Protein AF-A0A935VUD6-F1 (afdb_monomer_lite)

Secondary structure (DSSP, 8-state):
------HHHHHHHHHHTTTS-HHHHHHHTTS-HHHHHHHHHHHHHHHHHHHHHHHHHHTS-----------THHHHHHHHHHHHHHHHHHHHHHHHHHHHHH-PPP---------TTPEEEE-SSS-EEEE-TT--HHHHHHHHHHHHHHHS--

Structure (mmCIF, N/CA/C/O backbone):
data_AF-A0A935VUD6-F1
#
_entry.id   AF-A0A935VUD6-F1
#
loop_
_atom_site.group_PDB
_atom_site.id
_atom_site.type_symbol
_atom_site.label_atom_id
_atom_site.label_alt_id
_atom_site.label_comp_id
_atom_site.label_asym_id
_atom_site.label_entity_id
_atom_site.label_seq_id
_atom_site.pdbx_PDB_ins_code
_atom_site.Cartn_x
_atom_s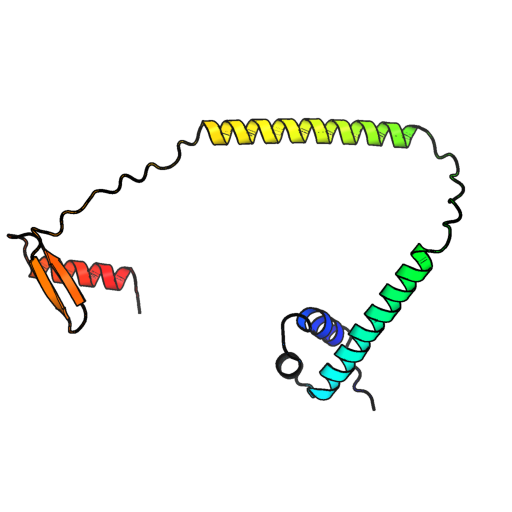ite.Cartn_y
_atom_site.Cartn_z
_atom_site.occupancy
_atom_site.B_iso_or_equiv
_atom_site.auth_seq_id
_atom_site.auth_comp_id
_atom_site.auth_asym_id
_atom_site.auth_atom_id
_atom_site.pdbx_PDB_model_num
ATOM 1 N N . MET A 1 1 ? -34.150 -20.353 11.234 1.00 44.47 1 MET A N 1
ATOM 2 C CA . MET A 1 1 ? -33.243 -20.162 12.386 1.00 44.47 1 MET A CA 1
ATOM 3 C C . MET A 1 1 ? -32.135 -19.221 11.944 1.00 44.47 1 MET A C 1
ATOM 5 O O . MET A 1 1 ? -31.691 -19.402 10.813 1.00 44.47 1 MET A O 1
ATOM 9 N N . PRO A 1 2 ? -31.751 -18.199 12.732 1.00 57.47 2 PRO A N 1
ATOM 10 C CA . PRO A 1 2 ? -30.591 -17.380 12.392 1.00 57.47 2 PRO A CA 1
ATOM 11 C C . PRO A 1 2 ? -29.362 -18.290 12.317 1.00 57.47 2 PRO A C 1
ATOM 13 O O . PRO A 1 2 ? -29.163 -19.124 13.197 1.00 57.47 2 PRO A O 1
ATOM 16 N N . VAL A 1 3 ? -28.590 -18.184 11.238 1.00 63.97 3 VAL A N 1
ATOM 17 C CA . VAL A 1 3 ? -27.332 -18.923 11.106 1.00 63.97 3 VAL A CA 1
ATOM 18 C C . VAL A 1 3 ? -26.352 -18.335 12.115 1.00 63.97 3 VAL A C 1
ATOM 20 O O . VAL A 1 3 ? -26.020 -17.150 12.058 1.00 63.97 3 VAL A O 1
ATOM 23 N N . GLU A 1 4 ? -25.931 -19.148 13.078 1.00 73.06 4 GLU A N 1
ATOM 24 C CA . GLU A 1 4 ? -24.952 -18.741 14.079 1.00 73.06 4 GLU A CA 1
ATOM 25 C C . GLU A 1 4 ? -23.555 -18.797 13.459 1.00 73.06 4 GLU A C 1
ATOM 27 O O . GLU A 1 4 ? -22.967 -19.863 13.292 1.00 73.06 4 GLU A O 1
ATOM 32 N N . PHE A 1 5 ? -23.020 -17.633 13.084 1.00 82.19 5 PHE A N 1
ATOM 33 C CA . PHE A 1 5 ? -21.619 -17.518 12.688 1.00 82.19 5 PHE A CA 1
ATOM 34 C C . PHE A 1 5 ? -20.715 -17.854 13.871 1.00 82.19 5 PHE A C 1
ATOM 36 O O . PHE A 1 5 ? -20.902 -17.313 14.968 1.00 82.19 5 PHE A O 1
ATOM 43 N N . THR A 1 6 ? -19.692 -18.677 13.637 1.00 87.31 6 THR A N 1
ATOM 44 C CA . THR A 1 6 ? -18.666 -18.939 14.650 1.00 87.31 6 THR A CA 1
ATOM 45 C C . THR A 1 6 ? -17.921 -17.647 14.997 1.00 87.31 6 THR A C 1
ATOM 47 O O . THR A 1 6 ? -17.898 -16.686 14.224 1.00 87.31 6 THR A O 1
ATOM 50 N N . ILE A 1 7 ? -17.279 -17.593 16.166 1.00 85.19 7 ILE A N 1
ATOM 51 C CA . ILE A 1 7 ? -16.536 -16.399 16.614 1.00 85.19 7 ILE A CA 1
ATOM 52 C C . ILE A 1 7 ? -15.471 -15.983 15.580 1.00 85.19 7 ILE A C 1
ATOM 54 O O . ILE A 1 7 ? -15.245 -14.791 15.352 1.00 85.19 7 ILE A O 1
ATOM 58 N N . THR A 1 8 ? -14.845 -16.961 14.924 1.00 86.12 8 THR A N 1
ATOM 59 C CA . THR A 1 8 ? -13.873 -16.746 13.849 1.00 86.12 8 THR A CA 1
ATOM 60 C C . THR A 1 8 ? -14.515 -16.113 12.620 1.00 86.12 8 THR A C 1
ATOM 62 O O . THR A 1 8 ? -14.011 -15.095 12.141 1.00 86.12 8 THR A O 1
ATOM 65 N N . ASP A 1 9 ? -15.666 -16.617 12.174 1.00 86.38 9 ASP A N 1
ATOM 66 C CA . ASP A 1 9 ? -16.377 -16.082 11.004 1.00 86.38 9 ASP A CA 1
ATOM 67 C C . ASP A 1 9 ? -16.842 -14.648 11.255 1.00 86.38 9 ASP A C 1
ATOM 69 O O . ASP A 1 9 ? -16.680 -13.772 10.408 1.00 86.38 9 ASP A O 1
ATOM 73 N N . GLN A 1 10 ? -17.327 -14.360 12.465 1.00 87.38 10 GLN A N 1
ATOM 74 C CA . GLN A 1 10 ? -17.717 -13.008 12.866 1.00 87.38 10 GLN A CA 1
ATOM 75 C C . GLN A 1 10 ? -16.545 -12.016 12.796 1.00 87.38 10 GLN A C 1
ATOM 77 O O . GLN A 1 10 ? -16.735 -10.867 12.391 1.00 87.38 10 GLN A O 1
ATOM 82 N N . SER A 1 11 ? -15.339 -12.435 13.194 1.00 86.19 11 SER A N 1
ATOM 83 C CA . SER A 1 11 ? -14.123 -11.611 13.119 1.00 86.19 11 SER A CA 1
ATOM 84 C C . SER A 1 11 ? -13.707 -11.353 11.668 1.00 86.19 11 SER A C 1
ATOM 86 O O . SER A 1 11 ? -13.413 -10.214 11.293 1.00 86.19 11 SER A O 1
ATOM 88 N N . ILE A 1 12 ? -13.760 -12.390 10.826 1.00 86.62 12 ILE A N 1
ATOM 89 C CA . ILE A 1 12 ? -13.470 -12.297 9.390 1.00 86.62 12 ILE A CA 1
ATOM 90 C C . ILE A 1 12 ? -14.446 -11.324 8.718 1.00 86.62 12 ILE A C 1
ATOM 92 O O . ILE A 1 12 ? -14.009 -10.388 8.045 1.00 86.62 12 ILE A O 1
ATOM 96 N N . ILE A 1 13 ? -15.753 -11.466 8.966 1.00 86.38 13 ILE A N 1
ATOM 97 C CA . ILE A 1 13 ? -16.778 -10.577 8.401 1.00 86.38 13 ILE A CA 1
ATOM 98 C C . ILE A 1 13 ? -16.545 -9.127 8.853 1.00 86.38 13 ILE A C 1
ATOM 100 O O . ILE A 1 13 ? -16.521 -8.233 8.010 1.00 86.38 13 ILE A O 1
ATOM 104 N N . LYS A 1 14 ? -16.303 -8.873 10.148 1.00 84.44 14 LYS A N 1
ATOM 105 C CA . LYS A 1 14 ? -16.065 -7.513 10.681 1.00 84.44 14 LYS A CA 1
ATOM 106 C C . LYS A 1 14 ? -14.835 -6.829 10.082 1.00 84.44 14 LYS A C 1
ATOM 108 O O . LYS A 1 14 ? -14.870 -5.625 9.843 1.00 84.44 14 LYS A O 1
ATOM 113 N N . ASN A 1 15 ? -13.761 -7.572 9.829 1.00 87.69 15 ASN A N 1
ATOM 114 C CA . ASN A 1 15 ? -12.547 -7.007 9.240 1.00 87.69 15 ASN A CA 1
ATOM 115 C C . ASN A 1 15 ? -12.698 -6.768 7.733 1.00 87.69 15 ASN A C 1
ATOM 117 O O . ASN A 1 15 ? -12.183 -5.785 7.202 1.00 87.69 15 ASN A O 1
ATOM 121 N N . MET A 1 16 ? -13.418 -7.652 7.039 1.00 85.75 16 MET A N 1
ATOM 122 C CA . MET A 1 16 ? -13.523 -7.619 5.580 1.00 85.75 16 MET A CA 1
ATOM 123 C C . MET A 1 16 ? -14.694 -6.778 5.069 1.00 85.75 16 MET A C 1
ATOM 125 O O . MET A 1 16 ? -14.633 -6.316 3.932 1.00 85.75 16 MET A O 1
ATOM 129 N N . MET A 1 17 ? -15.719 -6.510 5.886 1.00 83.81 17 MET A N 1
ATOM 130 C CA . MET A 1 17 ? -16.921 -5.765 5.477 1.00 83.81 17 MET A CA 1
ATOM 131 C C . MET A 1 17 ? -16.659 -4.329 4.996 1.00 83.81 17 MET A C 1
ATOM 133 O O . MET A 1 17 ? -17.510 -3.750 4.329 1.00 83.81 17 MET A O 1
ATOM 137 N N . LEU A 1 18 ? -15.499 -3.750 5.329 1.00 79.12 18 LEU A N 1
ATOM 138 C CA . LEU A 1 18 ? -15.084 -2.421 4.862 1.00 79.12 18 LEU A CA 1
ATOM 139 C C . LEU A 1 18 ? -14.378 -2.448 3.499 1.00 79.12 18 LEU A C 1
ATOM 141 O O . LEU A 1 18 ? -14.246 -1.408 2.862 1.00 79.12 18 LEU A O 1
ATOM 145 N N . GLN A 1 19 ? -13.885 -3.614 3.078 1.00 82.44 19 GLN A N 1
ATOM 146 C CA . GLN A 1 19 ? -13.016 -3.760 1.906 1.00 82.44 19 GLN A CA 1
ATOM 147 C C . GLN A 1 19 ? -13.628 -4.631 0.811 1.00 82.44 19 GLN A C 1
ATOM 149 O O . GLN A 1 19 ? -13.292 -4.460 -0.357 1.00 82.44 19 GLN A O 1
ATOM 154 N N . LYS A 1 20 ? -14.494 -5.578 1.179 1.00 85.31 20 LYS A N 1
ATOM 155 C CA . LYS A 1 20 ? -15.055 -6.580 0.274 1.00 85.31 20 LYS A CA 1
ATOM 156 C C . LYS A 1 20 ? -16.571 -6.580 0.308 1.00 85.31 20 LYS A C 1
ATOM 158 O O . LYS A 1 20 ? -17.194 -6.247 1.316 1.00 85.31 20 LYS A O 1
ATOM 163 N N . SER A 1 21 ? -17.168 -6.998 -0.804 1.00 87.69 21 SER A N 1
ATOM 164 C CA . SER A 1 21 ? -18.620 -7.141 -0.896 1.00 87.69 21 SER A CA 1
ATOM 165 C C . SER A 1 21 ? -19.108 -8.373 -0.123 1.00 87.69 21 SER A C 1
ATOM 167 O O . SER A 1 21 ? -18.396 -9.370 0.004 1.00 87.69 21 SER A O 1
ATOM 169 N N . ALA A 1 22 ? -20.363 -8.368 0.339 1.00 85.69 22 ALA A N 1
ATOM 170 C CA . ALA A 1 22 ? -20.946 -9.526 1.029 1.00 85.69 22 ALA A CA 1
ATOM 171 C C . ALA A 1 22 ? -20.937 -10.807 0.166 1.00 85.69 22 ALA A C 1
ATOM 173 O O . ALA A 1 22 ? -20.851 -11.914 0.696 1.00 85.69 22 ALA A O 1
ATOM 174 N N . LYS A 1 23 ? -20.969 -10.673 -1.171 1.00 89.19 23 LYS A N 1
ATOM 175 C CA . LYS A 1 23 ? -20.832 -11.795 -2.119 1.00 89.19 23 LYS A CA 1
ATOM 176 C C . LYS A 1 23 ? -19.439 -12.426 -2.078 1.00 89.19 23 LYS A C 1
ATOM 178 O O . LYS A 1 23 ? -19.311 -13.635 -2.196 1.00 89.19 23 LYS A O 1
ATOM 183 N N . GLU A 1 24 ? -18.395 -11.622 -1.918 1.00 89.44 24 GLU A N 1
ATOM 184 C CA . GLU A 1 24 ? -17.018 -12.118 -1.809 1.00 89.44 24 GLU A CA 1
ATOM 185 C C . GLU A 1 24 ? -16.751 -12.742 -0.443 1.00 89.44 24 GLU A C 1
ATOM 187 O O . GLU A 1 24 ? -16.081 -13.765 -0.357 1.00 89.44 24 GLU A O 1
ATOM 192 N N . ILE A 1 25 ? -17.302 -12.147 0.616 1.00 88.81 25 ILE A N 1
ATOM 193 C CA . ILE A 1 25 ? -17.178 -12.668 1.981 1.00 88.81 25 ILE A CA 1
ATOM 194 C C . ILE A 1 25 ? -17.927 -14.002 2.114 1.00 88.81 25 ILE A C 1
ATOM 196 O O . ILE A 1 25 ? -17.392 -14.945 2.685 1.00 88.81 25 ILE A O 1
ATOM 200 N N . SER A 1 26 ? -19.122 -14.118 1.525 1.00 89.94 26 SER A N 1
ATOM 201 C CA . SER A 1 26 ? -19.886 -15.377 1.533 1.00 89.94 26 SER A CA 1
ATOM 202 C C . SER A 1 26 ? -19.204 -16.512 0.776 1.00 89.94 26 SER A C 1
ATOM 204 O O . SER A 1 26 ? -19.238 -17.641 1.246 1.00 89.94 26 SER A O 1
ATOM 206 N N . LYS A 1 27 ? -18.515 -16.217 -0.335 1.00 90.44 27 LYS A N 1
ATOM 207 C CA . LYS A 1 27 ? -17.664 -17.199 -1.031 1.00 90.44 27 LYS A CA 1
ATOM 208 C C . LYS A 1 27 ? -16.456 -17.648 -0.211 1.00 90.44 27 LYS A C 1
ATOM 210 O O . LYS A 1 27 ? -15.939 -18.724 -0.449 1.00 90.44 27 LYS A O 1
ATOM 215 N N . LEU A 1 28 ? -15.958 -16.803 0.689 1.00 89.69 28 LEU A N 1
ATOM 216 C CA . LEU A 1 28 ? -14.793 -17.120 1.517 1.00 89.69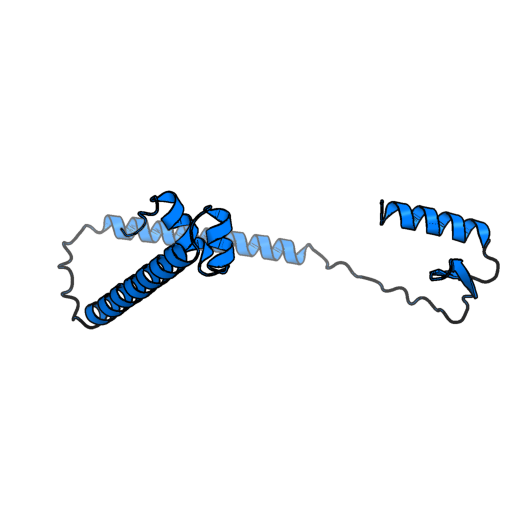 28 LEU A CA 1
ATOM 217 C C . LEU A 1 28 ? -15.165 -17.975 2.735 1.00 89.69 28 LEU A C 1
ATOM 219 O O . LEU A 1 28 ? -14.331 -18.717 3.237 1.00 89.69 28 LEU A O 1
ATOM 223 N N . LEU A 1 29 ? -16.407 -17.848 3.200 1.00 88.06 29 LEU A N 1
ATOM 224 C CA . LEU A 1 29 ? -16.953 -18.556 4.358 1.00 88.06 29 LEU A CA 1
ATOM 225 C C . LEU A 1 29 ? -17.904 -19.697 3.964 1.00 88.06 29 LEU A C 1
ATOM 227 O O . LEU A 1 29 ? -18.574 -20.241 4.836 1.00 88.06 29 LEU A O 1
ATOM 231 N N . ASP A 1 30 ? -18.014 -20.004 2.665 1.00 88.25 30 ASP A N 1
ATOM 232 C CA . ASP A 1 30 ? -18.953 -20.977 2.086 1.00 88.25 30 ASP A CA 1
ATOM 233 C C . ASP A 1 30 ? -20.373 -20.894 2.680 1.00 88.25 30 ASP A C 1
ATOM 235 O O . ASP A 1 30 ? -21.026 -21.892 2.988 1.00 88.25 30 ASP A O 1
ATOM 239 N N . CYS A 1 31 ? -20.873 -19.668 2.849 1.00 86.69 31 CYS A N 1
ATOM 240 C CA . CYS A 1 31 ? -22.162 -19.389 3.478 1.00 86.69 31 CYS A CA 1
ATOM 241 C C . CYS A 1 31 ? -23.103 -18.630 2.536 1.00 86.69 31 CYS A C 1
ATOM 243 O O . CYS A 1 31 ? -22.716 -18.165 1.460 1.00 86.69 31 CYS A O 1
ATOM 245 N N . LYS A 1 32 ? -24.381 -18.489 2.909 1.00 90.50 32 LYS A N 1
ATOM 246 C CA . LYS A 1 32 ? -25.320 -17.721 2.083 1.00 90.50 32 LYS A CA 1
ATOM 247 C C . LYS A 1 32 ? -25.009 -16.234 2.206 1.00 90.50 32 LYS A C 1
ATOM 249 O O . LYS A 1 32 ? -24.844 -15.694 3.297 1.00 90.50 32 LYS A O 1
ATOM 254 N N . THR A 1 33 ? -25.023 -15.533 1.076 1.00 88.88 33 THR A N 1
ATOM 255 C CA . THR A 1 33 ? -24.790 -14.081 1.032 1.00 88.88 33 THR A CA 1
ATOM 256 C C . THR A 1 33 ? -25.768 -13.295 1.910 1.00 88.88 33 THR A C 1
ATOM 258 O O . THR A 1 33 ? -25.391 -12.270 2.475 1.00 88.88 33 THR A O 1
ATOM 261 N N . GLN A 1 34 ? -27.006 -13.778 2.046 1.00 87.94 34 GLN A N 1
ATOM 262 C CA . GLN A 1 34 ? -28.031 -13.133 2.861 1.00 87.94 34 GLN A CA 1
ATOM 263 C C . GLN A 1 34 ? -27.666 -13.112 4.353 1.00 87.94 34 GLN A C 1
ATOM 265 O O . GLN A 1 34 ? -27.816 -12.077 4.995 1.00 87.94 34 GLN A O 1
ATOM 270 N N . ASP A 1 35 ? -27.093 -14.199 4.871 1.00 87.25 35 ASP A N 1
ATOM 271 C CA . ASP A 1 35 ? -26.706 -14.301 6.282 1.00 87.25 35 ASP A CA 1
ATOM 272 C C . ASP A 1 35 ? -25.579 -13.307 6.611 1.00 87.25 35 ASP A C 1
ATOM 274 O O . ASP A 1 35 ? -25.612 -12.620 7.633 1.00 87.25 35 ASP A O 1
ATOM 278 N N . VAL A 1 36 ? -24.618 -13.144 5.694 1.00 86.38 36 VAL A N 1
ATOM 279 C CA . VAL A 1 36 ? -23.537 -12.150 5.820 1.00 86.38 36 VAL A CA 1
ATOM 280 C C . VAL A 1 36 ? -24.090 -10.725 5.793 1.00 86.38 36 VAL A C 1
ATOM 282 O O . VAL A 1 36 ? -23.669 -9.887 6.590 1.00 86.38 36 VAL A O 1
ATOM 285 N N . LEU A 1 37 ? -25.043 -10.434 4.900 1.00 85.88 37 LEU A N 1
ATOM 286 C CA . LEU A 1 37 ? -25.678 -9.116 4.815 1.00 85.88 37 LEU A CA 1
ATOM 287 C C . LEU A 1 37 ? -26.439 -8.766 6.093 1.00 85.88 37 LEU A C 1
ATOM 289 O O . LEU A 1 37 ? -26.336 -7.638 6.578 1.00 85.88 37 LEU A O 1
ATOM 293 N N . ASP A 1 38 ? -27.187 -9.716 6.643 1.00 87.25 38 ASP A N 1
ATOM 294 C CA . ASP A 1 38 ? -27.965 -9.484 7.854 1.00 87.25 38 ASP A CA 1
ATOM 295 C C . ASP A 1 38 ? -27.052 -9.353 9.084 1.00 87.25 38 ASP A C 1
ATOM 297 O O . ASP A 1 38 ? -27.256 -8.453 9.902 1.00 87.25 38 ASP A O 1
ATOM 301 N N . PHE A 1 39 ? -25.946 -10.105 9.147 1.00 86.44 39 PHE A N 1
ATOM 302 C CA . PHE A 1 39 ? -24.909 -9.898 10.161 1.00 86.44 39 PHE A CA 1
ATOM 303 C C . PHE A 1 39 ? -24.219 -8.531 10.038 1.00 86.44 39 PHE A C 1
ATOM 305 O O . PHE A 1 39 ? -24.037 -7.841 11.042 1.00 86.44 39 PHE A O 1
ATOM 312 N N . MET A 1 40 ? -23.873 -8.090 8.824 1.00 83.69 40 MET A N 1
ATOM 313 C CA . MET A 1 40 ? -23.284 -6.764 8.594 1.00 83.69 40 MET A CA 1
ATOM 314 C C . MET A 1 40 ? -24.230 -5.643 9.039 1.00 83.69 40 MET A C 1
ATOM 316 O O . MET A 1 40 ? -23.788 -4.696 9.689 1.00 83.69 40 MET A O 1
ATOM 320 N N . LYS A 1 41 ? -25.537 -5.757 8.762 1.00 82.88 41 LYS A N 1
ATOM 321 C CA . LYS A 1 41 ? -26.540 -4.791 9.242 1.00 82.88 41 LYS A CA 1
ATOM 322 C C . LYS A 1 41 ? -26.591 -4.740 10.768 1.00 82.88 41 LYS A C 1
ATOM 324 O O . LYS A 1 41 ? -26.580 -3.646 11.329 1.00 82.88 41 LYS A O 1
ATOM 329 N N . ILE A 1 42 ? -26.604 -5.896 11.437 1.00 82.38 42 ILE A N 1
ATOM 330 C CA . ILE A 1 42 ? -26.602 -5.981 12.906 1.00 82.38 42 ILE A CA 1
ATOM 331 C C . ILE A 1 42 ? -25.313 -5.379 13.478 1.00 82.38 42 ILE A C 1
ATOM 333 O O . ILE A 1 42 ? -25.371 -4.588 14.418 1.00 82.38 42 ILE A O 1
ATOM 337 N N . ALA A 1 43 ? -24.156 -5.689 12.890 1.00 79.25 43 ALA A N 1
ATOM 338 C CA . ALA A 1 43 ? -22.865 -5.164 13.324 1.00 79.25 43 ALA A CA 1
ATOM 339 C C . ALA A 1 43 ? -22.792 -3.632 13.187 1.00 79.25 43 ALA A C 1
ATOM 341 O O . ALA A 1 43 ? -22.419 -2.947 14.140 1.00 79.25 43 ALA A O 1
ATOM 342 N N . VAL A 1 44 ? -23.213 -3.082 12.043 1.00 75.50 44 VAL A N 1
ATOM 343 C CA . VAL A 1 44 ? -23.242 -1.630 11.800 1.00 75.50 44 VAL A CA 1
ATOM 344 C C . VAL A 1 44 ? -24.249 -0.939 12.725 1.00 75.50 44 VAL A C 1
ATOM 346 O O . VAL A 1 44 ? -23.929 0.081 13.341 1.00 75.50 44 VAL A O 1
ATOM 349 N N . HIS A 1 45 ? -25.443 -1.508 12.904 1.00 71.81 45 HIS A N 1
ATOM 350 C CA . HIS A 1 45 ? -26.443 -0.957 13.818 1.00 71.81 45 HIS A CA 1
ATOM 351 C C . HIS A 1 45 ? -25.961 -0.976 15.278 1.00 71.81 45 HIS A C 1
ATOM 353 O O . HIS A 1 45 ? -26.079 0.031 15.976 1.00 71.81 45 HIS A O 1
ATOM 359 N N . GLY A 1 46 ? -25.308 -2.059 15.711 1.00 62.25 46 GLY A N 1
ATOM 360 C CA . GLY A 1 46 ? -24.670 -2.156 17.025 1.00 62.25 46 GLY A CA 1
ATOM 361 C C . GLY A 1 46 ? -23.601 -1.081 17.244 1.00 62.25 46 GLY A C 1
ATOM 362 O O . GLY A 1 46 ? -23.578 -0.438 18.293 1.00 62.25 46 GLY A O 1
ATOM 363 N N . THR A 1 47 ? -22.765 -0.797 16.237 1.00 68.19 47 THR A N 1
ATOM 364 C CA . THR A 1 47 ? -21.772 0.291 16.333 1.00 68.19 47 THR A CA 1
ATOM 365 C C . THR A 1 47 ? -22.409 1.682 16.402 1.00 68.19 47 THR A C 1
ATOM 367 O O . THR A 1 47 ? -21.916 2.551 17.126 1.00 68.19 47 THR A O 1
ATOM 370 N N . ASN A 1 48 ? -23.543 1.897 15.730 1.00 61.38 48 ASN A N 1
ATOM 371 C CA . ASN A 1 48 ? -24.288 3.155 15.801 1.00 61.38 48 ASN A CA 1
ATOM 372 C C . ASN A 1 48 ? -24.930 3.364 17.179 1.00 61.38 48 ASN A C 1
ATOM 374 O O . ASN A 1 48 ? -24.890 4.472 17.707 1.00 61.38 48 ASN A O 1
ATOM 378 N N . ILE A 1 49 ? -25.449 2.303 17.803 1.00 60.66 49 ILE A N 1
ATOM 379 C CA . ILE A 1 49 ? -25.986 2.355 19.170 1.00 60.66 49 ILE A CA 1
ATOM 380 C C . ILE A 1 49 ? -24.871 2.678 20.172 1.00 60.66 49 ILE A C 1
ATOM 382 O O . ILE A 1 49 ? -25.029 3.584 20.986 1.00 60.66 49 ILE A O 1
ATOM 386 N N . VAL A 1 50 ? -23.717 2.006 20.082 1.00 59.09 50 VAL A N 1
ATOM 387 C CA . VAL A 1 50 ? -22.575 2.258 20.982 1.00 59.09 50 VAL A CA 1
ATOM 388 C C . VAL A 1 50 ? -22.044 3.683 20.819 1.00 59.09 50 VAL A C 1
ATOM 390 O O . VAL A 1 50 ? -21.806 4.370 21.810 1.00 59.09 50 VAL A O 1
ATOM 393 N N . THR A 1 51 ? -21.902 4.177 19.588 1.00 61.25 51 THR A N 1
ATOM 394 C CA . THR A 1 51 ? -21.435 5.553 19.346 1.00 61.25 51 THR A CA 1
ATOM 395 C C . THR A 1 51 ? -22.451 6.607 19.787 1.00 61.25 51 THR A C 1
ATOM 397 O O . THR A 1 51 ? -22.051 7.634 20.339 1.00 61.25 51 THR A O 1
ATOM 400 N N . HIS A 1 52 ? -23.756 6.370 19.615 1.00 59.56 52 HIS A N 1
ATOM 401 C CA . HIS A 1 52 ? -24.797 7.235 20.178 1.00 59.56 52 HIS A CA 1
ATOM 402 C C . HIS A 1 52 ? -24.782 7.230 21.709 1.00 59.56 52 HIS A C 1
ATOM 404 O O . HIS A 1 52 ? -24.844 8.299 22.317 1.00 59.56 52 HIS A O 1
ATOM 410 N N . GLN A 1 53 ? -24.626 6.061 22.329 1.00 57.62 53 GLN A N 1
ATOM 411 C CA . GLN A 1 53 ? -24.526 5.919 23.778 1.00 57.62 53 GLN A CA 1
ATOM 412 C C . GLN A 1 53 ? -23.292 6.653 24.324 1.00 57.62 53 GLN A C 1
ATOM 414 O O . GLN A 1 53 ? -23.416 7.452 25.248 1.00 57.62 53 GLN A O 1
ATOM 419 N N . MET A 1 54 ? -22.127 6.507 23.681 1.00 56.44 54 MET A N 1
ATOM 420 C CA . MET A 1 54 ? -20.915 7.255 24.037 1.00 56.44 54 MET A CA 1
ATOM 421 C C . MET A 1 54 ? -21.090 8.773 23.889 1.00 56.44 54 MET A C 1
ATOM 423 O O . MET A 1 54 ? -20.594 9.528 24.722 1.00 56.44 54 MET A O 1
ATOM 427 N N . LYS A 1 55 ? -21.810 9.248 22.862 1.00 58.91 55 LYS A N 1
ATOM 428 C CA . LYS A 1 55 ? -22.129 10.680 22.699 1.00 58.91 55 LYS A CA 1
ATOM 429 C C . LYS A 1 55 ? -23.061 11.196 23.798 1.00 58.91 55 LYS A C 1
ATOM 431 O O . LYS A 1 55 ? -22.901 12.335 24.235 1.00 58.91 55 LYS A O 1
ATOM 436 N N . LEU A 1 56 ? -24.025 10.388 24.238 1.00 59.00 56 LEU A N 1
ATOM 437 C CA . LEU A 1 56 ? -24.908 10.724 25.356 1.00 59.00 56 LEU A CA 1
ATOM 438 C C . LEU A 1 56 ? -24.143 10.732 26.686 1.00 59.00 56 LEU A C 1
ATOM 440 O O . LEU A 1 56 ? -24.303 11.663 27.474 1.00 59.00 56 LEU A O 1
ATOM 444 N N . ASP A 1 57 ? -23.252 9.765 26.902 1.00 54.59 57 ASP A N 1
ATOM 445 C CA . ASP A 1 57 ? -22.413 9.689 28.100 1.00 54.59 57 ASP A CA 1
ATOM 446 C C . ASP A 1 57 ? -21.349 10.797 28.155 1.00 54.59 57 ASP A C 1
ATOM 448 O O . ASP A 1 57 ? -21.071 11.319 29.232 1.00 54.59 57 ASP A O 1
ATOM 452 N N . ALA A 1 58 ? -20.831 11.256 27.012 1.00 56.88 58 ALA A N 1
ATOM 453 C CA . ALA A 1 58 ? -19.926 12.408 26.939 1.00 56.88 58 ALA A CA 1
ATOM 454 C C . ALA A 1 58 ? -20.594 13.745 27.318 1.00 56.88 58 ALA A C 1
ATOM 456 O O . ALA A 1 58 ? -19.908 14.681 27.725 1.00 56.88 58 ALA A O 1
ATOM 457 N N . LYS A 1 59 ? -21.926 13.847 27.198 1.00 56.16 59 LYS A N 1
ATOM 458 C CA . LYS A 1 59 ? -22.705 15.020 27.632 1.00 56.16 59 LYS A CA 1
ATOM 459 C C . LYS A 1 59 ? -23.119 14.959 29.104 1.00 56.16 59 LYS A C 1
ATOM 461 O O . LYS A 1 59 ? -23.642 15.945 29.622 1.00 56.16 59 LYS A O 1
ATOM 466 N N . ARG A 1 60 ? -22.893 13.838 29.800 1.00 57.56 60 ARG A N 1
ATOM 467 C CA . ARG A 1 60 ? -23.116 13.761 31.247 1.00 57.56 60 ARG A CA 1
ATOM 468 C C . ARG A 1 60 ? -21.982 14.503 31.964 1.00 57.56 60 ARG A C 1
ATOM 470 O O . ARG A 1 60 ? -20.815 14.266 31.653 1.00 57.56 60 ARG A O 1
ATOM 477 N N . PRO A 1 61 ? -22.276 15.382 32.937 1.00 53.00 61 PRO A N 1
ATOM 478 C CA . PRO A 1 61 ? -21.231 16.012 33.728 1.00 53.00 61 PRO A CA 1
ATOM 479 C C . PRO A 1 61 ? -20.455 14.924 34.481 1.00 53.00 61 PRO A C 1
ATOM 481 O O . PRO A 1 61 ? -20.988 14.258 35.369 1.00 53.00 61 PRO A O 1
ATOM 484 N N . LEU A 1 62 ? -19.190 14.729 34.101 1.00 56.72 62 LEU A N 1
ATOM 485 C CA . LEU A 1 62 ? -18.256 13.834 34.780 1.00 56.72 62 LEU A CA 1
ATOM 486 C C . LEU A 1 62 ? -18.186 14.229 36.261 1.00 56.72 62 LEU A C 1
ATOM 488 O O . LEU A 1 62 ? -17.583 15.249 36.611 1.00 56.72 62 LEU A O 1
ATOM 492 N N . LYS A 1 63 ? -18.768 13.413 37.152 1.00 57.22 63 LYS A N 1
ATOM 493 C CA . LYS A 1 63 ? -18.435 13.470 38.580 1.00 57.22 63 LYS A CA 1
ATOM 494 C C . LYS A 1 63 ? -16.929 13.241 38.674 1.00 57.22 63 LYS A C 1
ATOM 496 O O . LYS A 1 63 ? -16.446 12.147 38.387 1.00 57.22 63 LYS A O 1
ATOM 501 N N . LYS A 1 64 ? -16.180 14.302 38.997 1.00 57.84 64 LYS A N 1
ATOM 502 C CA . LYS A 1 64 ? -14.720 14.255 39.128 1.00 57.84 64 LYS A CA 1
ATOM 503 C C . LYS A 1 64 ? -14.363 13.083 40.050 1.00 57.84 64 LYS A C 1
ATOM 505 O O . LYS A 1 64 ? -14.887 13.040 41.165 1.00 57.84 64 LYS A O 1
ATOM 510 N N . PRO A 1 65 ? -13.492 12.149 39.634 1.00 50.88 65 PRO A N 1
ATOM 511 C CA . PRO A 1 65 ? -13.039 11.108 40.538 1.00 50.88 65 PRO A CA 1
ATOM 512 C C . PRO A 1 65 ? -12.339 11.787 41.717 1.00 50.88 65 PRO A C 1
ATOM 514 O O . PRO A 1 65 ? -11.444 12.618 41.524 1.00 50.88 65 PRO A O 1
ATOM 517 N N . VAL A 1 66 ? -12.773 11.466 42.937 1.00 58.34 66 VAL A N 1
ATOM 518 C CA . VAL A 1 66 ? -12.118 11.902 44.173 1.00 58.34 66 VAL A CA 1
ATOM 519 C C . VAL A 1 66 ? -10.698 11.339 44.142 1.00 58.34 66 VAL A C 1
ATOM 521 O O . VAL A 1 66 ? -10.471 10.155 44.388 1.00 58.34 66 VAL A O 1
ATOM 524 N N . LYS A 1 67 ? -9.729 12.179 43.762 1.00 55.28 67 LYS A N 1
ATOM 525 C CA . LYS A 1 67 ? -8.312 11.816 43.730 1.00 55.28 67 LYS A CA 1
ATOM 526 C C . LYS A 1 67 ? -7.855 11.549 45.163 1.00 55.28 67 LYS A C 1
ATOM 528 O O . LYS A 1 67 ? -7.523 12.481 45.893 1.00 55.28 67 LYS A O 1
ATOM 533 N N . LYS A 1 68 ? -7.797 10.276 45.562 1.00 57.62 68 LYS A N 1
ATOM 534 C CA . LYS A 1 68 ? -6.984 9.855 46.708 1.00 57.62 68 LYS A CA 1
ATOM 535 C C . LYS A 1 68 ? -5.536 10.270 46.420 1.00 57.62 68 LYS A C 1
ATOM 537 O O . LYS A 1 68 ? -4.989 9.936 45.370 1.00 57.62 68 LYS A O 1
ATOM 542 N N . LYS A 1 69 ? -4.942 11.045 47.331 1.00 56.88 69 LYS A N 1
ATOM 543 C CA . LYS A 1 69 ? -3.551 11.518 47.274 1.00 56.88 69 LYS A CA 1
ATOM 544 C C . LYS A 1 69 ? -2.589 10.319 47.253 1.00 56.88 69 LYS A C 1
ATOM 546 O O . LYS A 1 69 ? -2.174 9.840 48.302 1.00 56.88 69 LYS A O 1
ATOM 551 N N . GLN A 1 70 ? -2.219 9.827 46.072 1.00 55.59 70 GLN A N 1
ATOM 552 C CA . GLN A 1 70 ? -1.072 8.930 45.918 1.00 55.59 70 GLN A CA 1
ATOM 553 C C . GLN A 1 70 ? 0.193 9.748 45.627 1.00 55.59 70 GLN A C 1
ATOM 555 O O . GLN A 1 70 ? 0.418 10.208 44.511 1.00 55.59 70 GLN A O 1
ATOM 560 N N . LYS A 1 71 ? 0.943 9.948 46.718 1.00 56.62 71 LYS A N 1
ATOM 561 C CA . LYS A 1 71 ? 2.397 10.116 46.900 1.00 56.62 71 LYS A CA 1
ATOM 562 C C . LYS A 1 71 ? 3.235 10.639 45.718 1.00 56.62 71 LYS A C 1
ATOM 564 O O . LYS A 1 71 ? 3.335 10.026 44.656 1.00 56.62 71 LYS A O 1
ATOM 569 N N . ASP A 1 72 ? 3.975 11.706 46.010 1.00 58.69 72 ASP A N 1
ATOM 570 C CA . ASP A 1 72 ? 4.850 12.502 45.138 1.00 58.69 72 ASP A CA 1
ATOM 571 C C . ASP A 1 72 ? 5.992 11.744 44.424 1.00 58.69 72 ASP A C 1
ATOM 573 O O . ASP A 1 72 ? 6.566 12.257 43.461 1.00 58.69 72 ASP A O 1
ATOM 577 N N . ASN A 1 73 ? 6.262 10.487 44.791 1.00 61.88 73 ASN A N 1
ATOM 578 C CA . ASN A 1 73 ? 7.281 9.650 44.143 1.00 61.88 73 ASN A CA 1
ATOM 579 C C . ASN A 1 73 ? 6.934 9.258 42.694 1.00 61.88 73 ASN A C 1
ATOM 581 O O . ASN A 1 73 ? 7.830 9.173 41.853 1.00 61.88 73 ASN A O 1
ATOM 585 N N . SER A 1 74 ? 5.650 9.077 42.363 1.00 64.44 74 SER A N 1
ATOM 586 C CA . SER A 1 74 ? 5.220 8.698 41.002 1.00 64.44 74 SER A CA 1
ATOM 587 C C . SER A 1 74 ? 5.416 9.835 39.990 1.00 64.44 74 SER A C 1
ATOM 589 O O . SER A 1 74 ? 5.842 9.615 38.855 1.00 64.44 74 SER A O 1
ATOM 591 N N . LYS A 1 75 ? 5.187 11.084 40.416 1.00 70.56 75 LYS A N 1
ATOM 592 C CA . LYS A 1 75 ? 5.421 12.281 39.593 1.00 70.56 75 LYS A CA 1
ATOM 593 C C . LYS A 1 75 ? 6.905 12.520 39.330 1.00 70.56 75 LYS A C 1
ATOM 595 O O . LYS A 1 75 ? 7.250 12.982 38.244 1.00 70.56 75 LYS A O 1
ATOM 600 N N . LEU A 1 76 ? 7.776 12.217 40.295 1.00 72.50 76 LEU A N 1
ATOM 601 C CA . LEU A 1 76 ? 9.222 12.376 40.133 1.00 72.50 76 LEU A CA 1
ATOM 602 C C . LEU A 1 76 ? 9.793 11.365 39.128 1.00 72.50 76 LEU A C 1
ATOM 604 O O . LEU A 1 76 ? 10.568 11.750 38.255 1.00 72.50 76 LEU A O 1
ATOM 608 N N . GLN A 1 77 ? 9.361 10.101 39.192 1.00 76.19 77 GLN A N 1
ATOM 609 C CA . GLN A 1 77 ? 9.744 9.080 38.209 1.00 76.19 77 GLN A CA 1
ATOM 610 C C . GLN A 1 77 ? 9.242 9.425 36.801 1.00 76.19 77 GLN A C 1
ATOM 612 O O . GLN A 1 77 ? 10.001 9.335 35.839 1.00 76.19 77 GLN A O 1
ATOM 617 N N . LEU A 1 78 ? 8.002 9.913 36.681 1.00 79.25 78 LEU A N 1
ATOM 618 C CA . LEU A 1 78 ? 7.452 10.335 35.393 1.00 79.25 78 LEU A CA 1
ATOM 619 C C . LEU A 1 78 ? 8.237 11.511 34.786 1.00 79.25 78 LEU A C 1
ATOM 621 O O . LEU A 1 78 ? 8.512 11.509 33.589 1.00 79.25 78 LEU A O 1
ATOM 625 N N . LYS A 1 79 ? 8.638 12.499 35.599 1.00 82.81 79 LYS A N 1
ATOM 626 C CA . LYS A 1 79 ? 9.460 13.630 35.135 1.00 82.81 79 LYS A CA 1
ATOM 627 C C . LYS A 1 79 ? 10.822 13.173 34.607 1.00 82.81 79 LYS A C 1
ATOM 629 O O . LYS A 1 79 ? 11.204 13.609 33.525 1.00 82.81 79 LYS A O 1
ATOM 634 N N . LYS A 1 80 ? 11.499 12.260 35.315 1.00 86.12 80 LYS A N 1
ATOM 635 C CA . LYS A 1 80 ? 12.779 11.682 34.867 1.00 86.12 80 LYS A CA 1
ATOM 636 C C . LYS A 1 80 ? 12.634 10.942 33.533 1.00 86.12 80 LYS A C 1
ATOM 638 O O . LYS A 1 80 ? 13.403 11.187 32.611 1.00 86.12 80 LYS A O 1
ATOM 643 N N . LEU A 1 81 ? 11.583 10.133 33.388 1.00 84.19 81 LEU A N 1
ATOM 644 C CA . LEU A 1 81 ? 11.311 9.370 32.163 1.00 84.19 81 LEU A CA 1
ATOM 645 C C . LEU A 1 81 ? 11.009 10.293 30.964 1.00 84.19 81 LEU A C 1
ATOM 647 O O . LEU A 1 81 ? 11.437 10.044 29.837 1.00 84.19 81 LEU A O 1
ATOM 651 N N . VAL A 1 82 ? 10.309 11.408 31.196 1.00 89.19 82 VAL A N 1
ATOM 652 C CA . VAL A 1 82 ? 10.060 12.427 30.162 1.00 89.19 82 VAL A CA 1
ATOM 653 C C . VAL A 1 82 ? 11.350 13.143 29.753 1.00 89.19 82 VAL A C 1
ATOM 655 O O . VAL A 1 82 ? 11.548 13.401 28.564 1.00 89.19 82 VAL A O 1
ATOM 658 N N . GLU A 1 83 ? 12.232 13.458 30.700 1.00 89.25 83 GLU A N 1
ATOM 659 C CA . GLU A 1 83 ? 13.538 14.056 30.406 1.00 89.25 83 GLU A CA 1
ATOM 660 C C . GLU A 1 83 ? 14.442 13.126 29.594 1.00 89.25 83 GLU A C 1
ATOM 662 O O . GLU A 1 83 ? 15.050 13.571 28.619 1.00 89.25 83 GLU A O 1
ATOM 667 N N . GLU A 1 84 ? 14.490 11.837 29.936 1.00 87.69 84 GLU A N 1
ATOM 668 C CA . GLU A 1 84 ? 15.247 10.836 29.178 1.00 87.69 84 GLU A CA 1
ATOM 669 C C . GLU A 1 84 ? 14.743 10.719 27.738 1.00 87.69 84 GLU A C 1
ATOM 671 O O . GLU A 1 84 ? 15.535 10.816 26.798 1.00 87.69 84 GLU A O 1
ATOM 676 N N . ARG A 1 85 ? 13.420 10.641 27.537 1.00 88.12 85 ARG A N 1
ATOM 677 C CA . ARG A 1 85 ? 12.823 10.602 26.190 1.00 88.12 85 ARG A CA 1
ATOM 678 C C . ARG A 1 85 ? 13.119 11.856 25.372 1.00 88.12 85 ARG A C 1
ATOM 680 O O . ARG A 1 85 ? 13.346 11.766 24.165 1.00 88.12 85 ARG A O 1
ATOM 687 N N . LYS A 1 86 ? 13.125 13.038 26.001 1.00 90.25 86 LYS A N 1
ATOM 688 C CA . LYS A 1 86 ? 13.493 14.289 25.319 1.00 90.25 86 LYS A CA 1
ATOM 689 C C . LYS A 1 86 ? 14.955 14.265 24.876 1.00 90.25 86 LYS A C 1
ATOM 691 O O . LYS A 1 86 ? 15.232 14.595 23.725 1.00 90.25 86 LYS A O 1
ATOM 696 N N . LYS A 1 87 ? 15.871 13.830 25.746 1.00 90.50 87 LYS A N 1
ATOM 697 C CA . LYS A 1 87 ? 17.303 13.709 25.425 1.00 90.50 87 LYS A CA 1
ATOM 698 C C . LYS A 1 87 ? 17.556 12.686 24.313 1.00 90.50 87 LYS A C 1
ATOM 700 O O . LYS A 1 87 ? 18.341 12.958 23.408 1.00 90.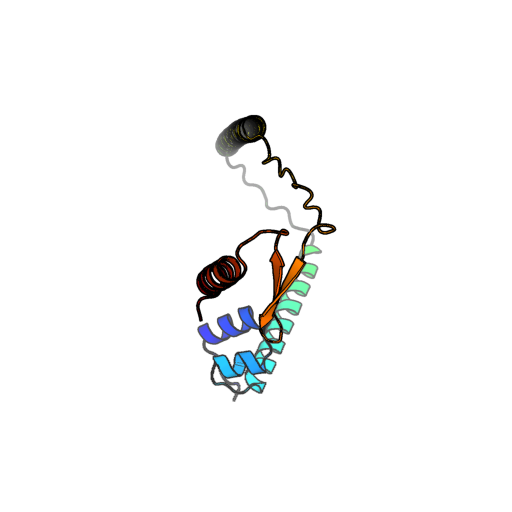50 87 LYS A O 1
ATOM 705 N N . GLU A 1 88 ? 16.861 11.550 24.330 1.00 89.56 88 GLU A N 1
ATOM 706 C CA . GLU A 1 88 ? 16.966 10.533 23.277 1.00 89.56 88 GLU A CA 1
ATOM 707 C C . GLU A 1 88 ? 16.479 11.060 21.920 1.00 89.56 88 GLU A C 1
ATOM 709 O O . GLU A 1 88 ? 17.144 10.876 20.899 1.00 89.56 88 GLU A O 1
ATOM 714 N N . LYS A 1 89 ? 15.352 11.784 21.904 1.00 91.44 89 LYS A N 1
ATOM 715 C CA . LYS A 1 89 ? 14.815 12.390 20.681 1.00 91.44 89 LYS A CA 1
ATOM 716 C C . LYS A 1 89 ? 15.793 13.392 20.062 1.00 91.44 89 LYS A C 1
ATOM 718 O O . LYS A 1 89 ? 15.977 13.377 18.849 1.00 91.44 89 LYS A O 1
ATOM 723 N N . VAL A 1 90 ? 16.437 14.225 20.882 1.00 92.06 90 VAL A N 1
ATOM 724 C CA . VAL A 1 90 ? 17.444 15.189 20.407 1.00 92.06 90 VAL A CA 1
ATOM 725 C C . VAL A 1 90 ? 18.645 14.468 19.789 1.00 92.06 90 VAL A C 1
ATOM 727 O O . VAL A 1 90 ? 19.045 14.819 18.683 1.00 92.06 90 VAL A O 1
ATOM 730 N N . LYS A 1 91 ? 19.159 13.410 20.433 1.00 91.81 91 LYS A N 1
ATOM 731 C CA . LYS A 1 91 ? 20.269 12.610 19.883 1.00 91.81 91 LYS A CA 1
ATOM 732 C C . LYS A 1 91 ? 19.925 11.978 18.531 1.00 91.81 91 LYS A C 1
ATOM 734 O O . LYS A 1 91 ? 20.739 12.020 17.616 1.00 91.81 91 LYS A O 1
ATOM 739 N N . ARG A 1 92 ? 18.717 11.420 18.376 1.00 89.81 92 ARG A N 1
ATOM 740 C CA . ARG A 1 92 ? 18.276 10.841 17.091 1.00 89.81 92 ARG A CA 1
ATOM 741 C C . ARG A 1 92 ? 18.210 11.889 15.981 1.00 89.81 92 ARG A C 1
ATOM 743 O O . ARG A 1 92 ? 18.688 11.631 14.883 1.00 89.81 92 ARG A O 1
ATOM 750 N N . LEU A 1 93 ? 17.666 13.070 16.279 1.00 90.56 93 LEU A N 1
ATOM 751 C CA . LEU A 1 93 ? 17.567 14.156 15.301 1.00 90.56 93 LEU A CA 1
ATOM 752 C C . LEU A 1 93 ? 18.947 14.646 14.842 1.00 90.56 93 LEU A C 1
ATOM 754 O O . LEU A 1 93 ? 19.141 14.844 13.647 1.00 90.56 93 LEU A O 1
ATOM 758 N N . GLN A 1 94 ? 19.913 14.761 15.758 1.00 91.00 94 GLN A N 1
ATOM 759 C CA . GLN A 1 94 ? 21.293 15.125 15.413 1.00 91.00 94 GLN A CA 1
ATOM 760 C C . GLN A 1 94 ? 21.946 14.090 14.481 1.00 91.00 94 GLN A C 1
ATOM 762 O O . GLN A 1 94 ? 22.521 14.463 13.461 1.00 91.00 94 GLN A O 1
ATOM 767 N N . MET A 1 95 ? 21.780 12.793 14.771 1.00 90.06 95 MET A N 1
ATOM 768 C CA . MET A 1 95 ? 22.285 11.709 13.914 1.00 90.06 95 MET A CA 1
ATOM 769 C C . MET A 1 95 ? 21.653 11.726 12.515 1.00 90.06 95 MET A C 1
ATOM 771 O O . MET A 1 95 ? 22.327 11.470 11.516 1.00 90.06 95 MET A O 1
ATOM 775 N N . ASP A 1 96 ? 20.357 12.020 12.417 1.00 86.94 96 ASP A N 1
ATOM 776 C CA . ASP A 1 96 ? 19.663 12.079 11.130 1.00 86.94 96 ASP A CA 1
ATOM 777 C C . ASP A 1 96 ? 20.049 13.320 10.311 1.00 86.94 96 ASP A C 1
ATOM 779 O O . ASP A 1 96 ? 20.149 13.235 9.085 1.00 86.94 96 ASP A O 1
ATOM 783 N N . GLU A 1 97 ? 20.322 14.459 10.953 1.00 88.69 97 GLU A N 1
ATOM 784 C CA . GLU A 1 97 ? 20.882 15.635 10.278 1.00 88.69 97 GLU A CA 1
ATOM 785 C C . GLU A 1 97 ? 22.299 15.380 9.754 1.00 88.69 97 GLU A C 1
ATOM 787 O O . GLU A 1 97 ? 22.602 15.732 8.612 1.00 88.69 97 GLU A O 1
ATOM 792 N N . GLU A 1 98 ? 23.152 14.707 10.527 1.00 86.19 98 GLU A N 1
ATOM 793 C CA . GLU A 1 98 ? 24.507 14.337 10.104 1.00 86.19 98 GLU A CA 1
ATOM 794 C C . GLU A 1 98 ? 24.492 13.347 8.922 1.00 86.19 98 GLU A C 1
ATOM 796 O O . GLU A 1 98 ? 25.231 13.499 7.941 1.00 86.19 98 GLU A O 1
ATOM 801 N N . ARG A 1 99 ? 23.559 12.386 8.933 1.00 84.06 99 ARG A N 1
ATOM 802 C CA . ARG A 1 99 ? 23.307 11.481 7.795 1.00 84.06 99 ARG A CA 1
ATOM 803 C C . ARG A 1 99 ? 22.836 12.221 6.547 1.00 84.06 99 ARG A C 1
ATOM 805 O O . ARG A 1 99 ? 23.202 11.841 5.438 1.00 84.06 99 ARG A O 1
ATOM 812 N N . LYS A 1 100 ? 22.015 13.261 6.702 1.00 82.69 100 LYS A N 1
ATOM 813 C CA . LYS A 1 100 ? 21.553 14.081 5.572 1.00 82.69 100 LYS A CA 1
ATOM 814 C C . LYS A 1 100 ? 22.674 14.952 5.012 1.00 82.69 100 LYS A C 1
ATOM 816 O O . LYS A 1 100 ? 22.787 15.052 3.798 1.00 82.69 100 LYS A O 1
ATOM 821 N N . ARG A 1 101 ? 23.527 15.529 5.866 1.00 82.50 101 ARG A N 1
ATOM 822 C CA . ARG A 1 101 ? 24.684 16.336 5.432 1.00 82.50 101 ARG A CA 1
ATOM 823 C C . ARG A 1 101 ? 25.742 15.510 4.698 1.00 82.50 101 ARG A C 1
ATOM 825 O O . ARG A 1 101 ? 26.326 15.998 3.736 1.00 82.50 101 ARG A O 1
ATOM 832 N N . SER A 1 102 ? 25.979 14.269 5.124 1.00 73.50 102 SER A N 1
ATOM 833 C CA . SER A 1 102 ? 26.970 13.376 4.498 1.00 73.50 102 SER A CA 1
ATOM 834 C C . SER A 1 102 ? 26.505 12.763 3.170 1.00 73.50 102 SER A C 1
ATOM 836 O O . SER A 1 102 ? 27.332 12.399 2.334 1.00 73.50 102 SER A O 1
ATOM 838 N N . ARG A 1 103 ? 25.194 12.672 2.924 1.00 77.75 103 ARG A N 1
ATOM 839 C CA . ARG A 1 103 ? 24.646 12.130 1.674 1.00 77.75 103 ARG A CA 1
ATOM 840 C C . ARG A 1 103 ? 24.439 13.240 0.647 1.00 77.75 103 ARG A C 1
ATOM 842 O O . ARG A 1 103 ? 23.427 13.933 0.669 1.00 77.75 103 ARG A O 1
ATOM 849 N N . ARG A 1 104 ? 25.361 13.368 -0.313 1.00 71.56 104 ARG A N 1
ATOM 850 C CA . ARG A 1 104 ? 25.075 14.135 -1.536 1.00 71.56 104 ARG A CA 1
ATOM 851 C C . ARG A 1 104 ? 23.971 13.414 -2.324 1.00 71.56 104 ARG A C 1
ATOM 853 O O . ARG A 1 104 ? 24.093 12.204 -2.529 1.00 71.56 104 ARG A O 1
ATOM 860 N N . PRO A 1 105 ? 22.905 14.108 -2.760 1.00 73.06 105 PRO A N 1
ATOM 861 C CA . PRO A 1 105 ? 21.904 13.496 -3.619 1.00 73.06 105 PRO A CA 1
ATOM 862 C C . PRO A 1 105 ? 22.569 13.008 -4.916 1.00 73.06 105 PRO A C 1
ATOM 864 O O . PRO A 1 105 ? 23.486 13.671 -5.417 1.00 73.06 105 PRO A O 1
ATOM 867 N N . PRO A 1 106 ? 22.147 11.854 -5.461 1.00 73.31 106 PRO A N 1
ATOM 868 C CA . PRO A 1 106 ? 22.660 11.380 -6.735 1.00 73.31 106 PRO A CA 1
ATOM 869 C C . PRO A 1 106 ? 22.363 12.431 -7.806 1.00 73.31 106 PRO A C 1
ATOM 871 O O . PRO A 1 106 ? 21.211 12.789 -8.047 1.00 73.31 106 PRO A O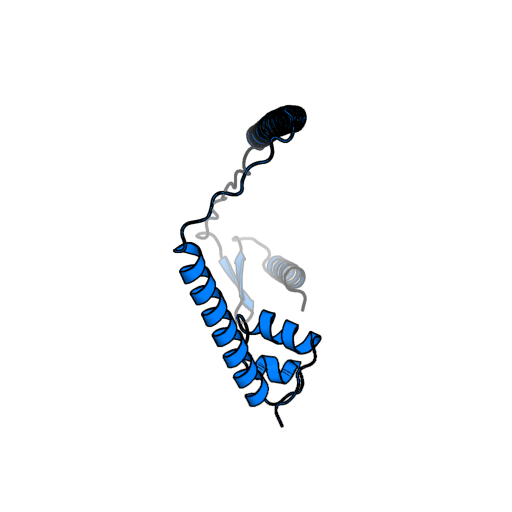 1
ATOM 874 N N . THR A 1 107 ? 23.415 12.955 -8.432 1.00 71.25 107 THR A N 1
ATOM 875 C CA . THR A 1 107 ? 23.274 13.860 -9.571 1.00 71.25 107 THR A CA 1
ATOM 876 C C . THR A 1 107 ? 23.034 13.014 -10.812 1.00 71.25 107 THR A C 1
ATOM 878 O O . THR A 1 107 ? 23.953 12.418 -11.373 1.00 71.25 107 THR A O 1
ATOM 881 N N . TYR A 1 108 ? 21.776 12.933 -11.239 1.00 67.62 108 TYR A N 1
ATOM 882 C CA . TYR A 1 108 ? 21.440 12.360 -12.535 1.00 67.62 108 TYR A CA 1
ATOM 883 C C . TYR A 1 108 ? 21.858 13.353 -13.618 1.00 67.62 108 TYR A C 1
ATOM 885 O O . TYR A 1 108 ? 21.161 14.324 -13.891 1.00 67.62 108 TYR A O 1
ATOM 893 N N . LYS A 1 109 ? 23.027 13.130 -14.223 1.00 71.44 109 LYS A N 1
ATOM 894 C CA . LYS A 1 109 ? 23.390 13.810 -15.467 1.00 71.44 109 LYS A CA 1
ATOM 895 C C . LYS A 1 109 ? 22.611 13.143 -16.599 1.00 71.44 109 LYS A C 1
ATOM 897 O O . LYS A 1 109 ? 22.996 12.065 -17.050 1.00 71.44 109 LYS A O 1
ATOM 902 N N . SER A 1 110 ? 21.514 13.754 -17.037 1.00 67.19 110 SER A N 1
ATOM 903 C CA . SER A 1 110 ? 20.871 13.380 -18.295 1.00 67.19 110 SER A CA 1
ATOM 904 C C . SER A 1 110 ? 21.842 13.701 -19.426 1.00 67.19 110 SER A C 1
ATOM 906 O O . SER A 1 110 ? 22.139 14.863 -19.688 1.00 67.19 110 SER A O 1
ATOM 908 N N . LYS A 1 111 ? 22.396 12.670 -20.066 1.00 72.31 111 LYS A N 1
ATOM 909 C CA . LYS A 1 111 ? 23.077 12.858 -21.346 1.00 72.31 111 LYS A CA 1
ATOM 910 C C . LYS A 1 111 ? 21.987 13.099 -22.380 1.00 72.31 111 LYS A C 1
ATOM 912 O O . LYS A 1 111 ? 21.184 12.200 -22.620 1.00 72.31 111 LYS A O 1
ATOM 917 N N . GLU A 1 112 ? 21.937 14.300 -22.940 1.00 73.31 112 GLU A N 1
ATOM 918 C CA . GLU A 1 112 ? 21.126 14.559 -24.125 1.00 73.31 112 GLU A CA 1
ATOM 919 C C . GLU A 1 112 ? 21.659 13.673 -25.254 1.00 73.31 112 GLU A C 1
ATOM 921 O O . GLU A 1 112 ? 22.845 13.703 -25.588 1.00 73.31 112 GLU A O 1
ATOM 926 N N . VAL A 1 113 ? 20.799 12.790 -25.758 1.00 69.00 113 VAL A N 1
ATOM 927 C CA . VAL A 1 113 ? 21.102 11.943 -26.910 1.00 69.00 113 VAL A CA 1
ATOM 928 C C . VAL A 1 113 ? 20.520 12.653 -28.120 1.00 69.00 113 VAL A C 1
ATOM 930 O O . VAL A 1 113 ? 19.308 12.845 -28.189 1.00 69.00 113 VAL A O 1
ATOM 933 N N . ASP A 1 114 ? 21.379 13.061 -29.048 1.00 75.00 114 ASP A N 1
ATOM 934 C CA . ASP A 1 114 ? 20.948 13.644 -30.312 1.00 75.00 114 ASP A CA 1
ATOM 935 C C . ASP A 1 114 ? 20.464 12.529 -31.252 1.00 75.00 114 ASP A C 1
ATOM 937 O O . ASP A 1 114 ? 21.235 11.662 -31.673 1.00 75.00 114 ASP A O 1
ATOM 941 N N . TYR A 1 115 ? 19.161 12.525 -31.535 1.00 70.62 115 TYR A N 1
ATOM 942 C CA . TYR A 1 115 ? 18.511 11.531 -32.391 1.00 70.62 115 TYR A CA 1
ATOM 943 C C . TYR A 1 115 ? 18.567 11.895 -33.879 1.00 70.62 115 TYR A C 1
ATOM 945 O O . TYR A 1 115 ? 18.236 11.053 -34.711 1.00 70.62 115 TYR A O 1
ATOM 953 N N . SER A 1 116 ? 18.990 13.115 -34.233 1.00 75.00 116 SER A N 1
ATOM 954 C CA . SER A 1 116 ? 18.973 13.607 -35.619 1.00 75.00 116 SER A CA 1
ATOM 955 C C . SER A 1 116 ? 19.924 12.845 -36.550 1.00 75.00 116 SER A C 1
ATOM 957 O O . SER A 1 116 ? 19.688 12.766 -37.752 1.00 75.00 116 SER A O 1
ATOM 959 N N . GLN A 1 117 ? 20.972 12.240 -35.989 1.00 75.38 117 GLN A N 1
ATOM 960 C CA . GLN A 1 117 ? 22.006 11.516 -36.733 1.00 75.38 117 GLN A CA 1
ATOM 961 C C . GLN A 1 117 ? 21.793 9.994 -36.747 1.00 75.38 117 GLN A C 1
ATOM 963 O O . GLN A 1 117 ? 22.636 9.270 -37.273 1.00 75.38 117 GLN A O 1
ATOM 968 N N . LEU A 1 118 ? 20.716 9.482 -36.140 1.00 81.50 118 LEU A N 1
ATOM 969 C CA . LEU A 1 118 ? 20.500 8.043 -35.988 1.00 81.50 118 LEU A CA 1
ATOM 970 C C . LEU A 1 118 ? 19.630 7.467 -37.111 1.00 81.50 118 LEU A C 1
ATOM 972 O O . LEU A 1 118 ? 18.594 8.014 -37.476 1.00 81.50 118 LEU A O 1
ATOM 976 N N . ILE A 1 119 ? 20.029 6.302 -37.610 1.00 83.00 119 ILE A N 1
ATOM 977 C CA . ILE A 1 119 ? 19.300 5.516 -38.603 1.00 83.00 119 ILE A CA 1
ATOM 978 C C . ILE A 1 119 ? 18.330 4.586 -37.875 1.00 83.00 119 ILE A C 1
ATOM 980 O O . ILE A 1 119 ? 18.716 3.853 -36.962 1.00 83.00 119 ILE A O 1
ATOM 984 N N . THR A 1 120 ? 17.067 4.570 -38.295 1.00 84.12 120 THR A N 1
ATOM 985 C CA . THR A 1 120 ? 16.072 3.623 -37.781 1.00 84.12 120 THR A CA 1
ATOM 986 C C . THR A 1 120 ? 16.194 2.275 -38.481 1.00 84.12 120 THR A C 1
ATOM 988 O O . THR A 1 120 ? 15.989 2.171 -39.689 1.00 84.12 120 THR A O 1
ATOM 991 N N . VAL A 1 121 ? 16.458 1.222 -37.714 1.00 85.25 121 VAL A N 1
ATOM 992 C CA . VAL A 1 121 ? 16.530 -0.158 -38.194 1.00 85.25 121 VAL A CA 1
ATOM 993 C C . VAL A 1 121 ? 15.365 -0.955 -37.623 1.00 85.25 121 VAL A C 1
ATOM 995 O O . VAL A 1 121 ? 15.162 -1.013 -36.410 1.00 85.25 121 VAL A O 1
ATOM 998 N N . ARG A 1 122 ? 14.614 -1.628 -38.495 1.00 84.69 122 ARG A N 1
ATOM 999 C CA . ARG A 1 122 ? 13.540 -2.539 -38.088 1.00 84.69 122 ARG A CA 1
ATOM 1000 C C . ARG A 1 122 ? 14.113 -3.892 -37.649 1.00 84.69 122 ARG A C 1
ATOM 1002 O O . ARG A 1 122 ? 14.891 -4.503 -38.387 1.00 84.69 122 ARG A O 1
ATOM 1009 N N . ILE A 1 123 ? 13.722 -4.360 -36.461 1.00 84.44 123 ILE A N 1
ATOM 1010 C CA . ILE A 1 123 ? 14.007 -5.731 -36.002 1.00 84.44 123 ILE A CA 1
ATOM 1011 C C . ILE A 1 123 ? 12.830 -6.644 -36.348 1.00 84.44 123 ILE A C 1
ATOM 1013 O O . ILE A 1 123 ? 13.024 -7.633 -37.041 1.00 84.44 123 ILE A O 1
ATOM 1017 N N . ASP A 1 124 ? 11.626 -6.259 -35.910 1.00 81.38 124 ASP A N 1
ATOM 1018 C CA . ASP A 1 124 ? 10.391 -7.045 -36.001 1.00 81.38 124 ASP A CA 1
ATOM 1019 C C . ASP A 1 124 ? 9.235 -6.190 -36.537 1.00 81.38 124 ASP A C 1
ATOM 1021 O O . ASP A 1 124 ? 9.373 -4.994 -36.812 1.00 81.38 124 ASP A O 1
ATOM 1025 N N . ALA A 1 125 ? 8.040 -6.779 -36.631 1.00 81.81 125 ALA A N 1
ATOM 1026 C CA . ALA A 1 125 ? 6.838 -6.072 -37.060 1.00 81.81 125 ALA A CA 1
ATOM 1027 C C . ALA A 1 125 ? 6.553 -4.800 -36.235 1.00 81.81 125 ALA A C 1
ATOM 1029 O O . ALA A 1 125 ? 6.072 -3.822 -36.809 1.00 81.81 125 ALA A O 1
ATOM 1030 N N . LYS A 1 126 ? 6.885 -4.809 -34.933 1.00 82.94 126 LYS A N 1
ATOM 1031 C CA . LYS A 1 126 ? 6.575 -3.741 -33.964 1.00 82.94 126 LYS A CA 1
ATOM 1032 C C . LYS A 1 126 ? 7.801 -3.035 -33.364 1.00 82.94 126 LYS A C 1
ATOM 1034 O O . LYS A 1 126 ? 7.620 -2.074 -32.624 1.00 82.94 126 LYS A O 1
ATOM 1039 N N . THR A 1 127 ? 9.022 -3.489 -33.654 1.00 82.44 127 THR A N 1
ATOM 1040 C CA . THR A 1 127 ? 10.221 -3.080 -32.898 1.00 82.44 127 THR A CA 1
ATOM 1041 C C . THR A 1 127 ? 11.270 -2.443 -33.802 1.00 82.44 127 THR A C 1
ATOM 1043 O O . THR A 1 127 ? 11.678 -3.038 -34.805 1.00 82.44 127 THR A O 1
ATOM 1046 N N . PHE A 1 128 ? 11.741 -1.257 -33.409 1.00 85.62 128 PHE A N 1
ATOM 1047 C CA . PHE A 1 128 ? 12.758 -0.474 -34.114 1.00 85.62 128 PHE A CA 1
ATOM 1048 C C . PHE A 1 128 ? 13.921 -0.128 -33.174 1.00 85.62 128 PHE A C 1
ATOM 1050 O O . PHE A 1 128 ? 13.704 0.134 -31.991 1.00 85.62 128 PHE A O 1
ATOM 1057 N N . ILE A 1 129 ? 15.145 -0.119 -33.704 1.00 87.38 129 ILE A N 1
ATOM 1058 C CA . ILE A 1 129 ? 16.361 0.342 -33.017 1.00 87.38 129 ILE A CA 1
ATOM 1059 C C . ILE A 1 129 ? 16.893 1.569 -33.750 1.00 87.38 129 ILE A C 1
ATOM 1061 O O . ILE A 1 129 ? 16.836 1.631 -34.976 1.00 87.38 129 ILE A O 1
ATOM 1065 N N . TYR A 1 130 ? 17.458 2.509 -33.002 1.00 87.00 130 TYR A N 1
ATOM 1066 C CA . TYR A 1 130 ? 18.258 3.603 -33.539 1.00 87.00 130 TYR A CA 1
ATOM 1067 C C . TYR A 1 130 ? 19.740 3.202 -33.564 1.00 87.00 130 TYR A C 1
ATOM 1069 O O . TYR A 1 130 ? 20.297 2.853 -32.523 1.00 87.00 130 TYR A O 1
ATOM 1077 N N . ALA A 1 131 ? 20.367 3.237 -34.736 1.00 84.81 131 ALA A N 1
ATOM 1078 C CA . ALA A 1 131 ? 21.776 2.904 -34.949 1.00 84.81 131 ALA A CA 1
ATOM 1079 C C . ALA A 1 131 ? 22.542 4.133 -35.447 1.00 84.81 131 ALA A C 1
ATOM 1081 O O . ALA A 1 131 ? 21.967 4.971 -36.142 1.00 84.81 131 ALA A O 1
ATOM 1082 N N . LYS A 1 132 ? 23.833 4.260 -35.125 1.00 85.88 132 LYS A N 1
ATOM 1083 C CA . LYS A 1 132 ? 24.651 5.311 -35.740 1.00 85.88 132 LYS A CA 1
ATOM 1084 C C . LYS A 1 132 ? 25.069 4.890 -37.153 1.00 85.88 132 LYS A C 1
ATOM 1086 O O . LYS A 1 132 ? 25.218 3.696 -37.419 1.00 85.88 132 LYS A O 1
ATOM 1091 N N . PRO A 1 133 ? 25.277 5.846 -38.071 1.00 80.75 133 PRO A N 1
ATOM 1092 C CA . PRO A 1 133 ? 25.858 5.549 -39.374 1.00 80.75 133 PRO A CA 1
ATOM 1093 C C . PRO A 1 133 ? 27.239 4.898 -39.195 1.00 80.75 133 PRO A C 1
ATOM 1095 O O . PRO A 1 133 ? 28.103 5.453 -38.522 1.00 80.75 133 PRO A O 1
ATOM 1098 N N . GLY A 1 134 ? 27.426 3.712 -39.782 1.00 79.94 134 GLY A N 1
ATOM 1099 C CA . GLY A 1 134 ? 28.655 2.912 -39.671 1.00 79.94 134 GLY A CA 1
ATOM 1100 C C . GLY A 1 134 ? 28.622 1.799 -38.616 1.00 79.94 134 GLY A C 1
ATOM 1101 O O . GLY A 1 134 ? 29.548 0.990 -38.579 1.00 79.94 134 GLY A O 1
ATOM 1102 N N . ASP A 1 135 ? 27.570 1.712 -37.796 1.00 82.19 135 ASP A N 1
ATOM 1103 C CA . ASP A 1 135 ? 27.411 0.607 -36.848 1.00 82.19 135 ASP A CA 1
ATOM 1104 C C . ASP A 1 135 ? 27.014 -0.704 -37.548 1.00 82.19 135 ASP A C 1
ATOM 1106 O O . ASP A 1 135 ? 26.248 -0.731 -38.514 1.00 82.19 135 ASP A O 1
ATOM 1110 N N . ASP A 1 136 ? 27.493 -1.820 -36.997 1.00 86.38 136 ASP A N 1
ATOM 1111 C CA . ASP A 1 136 ? 27.157 -3.166 -37.459 1.00 86.38 136 ASP A CA 1
ATOM 1112 C C . ASP A 1 136 ? 25.736 -3.557 -37.013 1.00 86.38 136 ASP A C 1
ATOM 1114 O O . ASP A 1 136 ? 25.466 -3.872 -35.844 1.00 86.38 136 ASP A O 1
ATOM 1118 N N . ILE A 1 137 ? 24.812 -3.515 -37.972 1.00 85.00 137 ILE A N 1
ATOM 1119 C CA . ILE A 1 137 ? 23.376 -3.701 -37.757 1.00 85.00 137 ILE A CA 1
ATOM 1120 C C . ILE A 1 137 ? 23.057 -5.089 -37.181 1.00 85.00 137 ILE A C 1
ATOM 1122 O O . ILE A 1 137 ? 22.167 -5.216 -36.333 1.00 85.00 137 ILE A O 1
ATOM 1126 N N . GLU A 1 138 ? 23.767 -6.135 -37.605 1.00 82.88 138 GLU A N 1
ATOM 1127 C CA . GLU A 1 138 ? 23.489 -7.503 -37.158 1.00 82.88 138 GLU A CA 1
ATOM 1128 C C . GLU A 1 138 ? 23.851 -7.684 -35.684 1.00 82.88 138 GLU A C 1
ATOM 1130 O O . GLU A 1 138 ? 23.051 -8.204 -34.898 1.00 82.88 138 GLU A O 1
ATOM 1135 N N . LYS A 1 139 ? 25.004 -7.150 -35.265 1.00 86.00 139 LYS A N 1
ATOM 1136 C CA . LYS A 1 139 ? 25.418 -7.161 -33.854 1.00 86.00 139 LYS A CA 1
ATOM 1137 C C . LYS A 1 139 ? 24.449 -6.380 -32.969 1.00 86.00 139 LYS A C 1
ATOM 1139 O O . LYS A 1 139 ? 24.140 -6.830 -31.864 1.00 86.00 139 LYS A O 1
ATOM 1144 N N . LEU A 1 140 ? 23.930 -5.245 -33.443 1.00 84.62 140 LEU A N 1
ATOM 1145 C CA . LEU A 1 140 ? 22.933 -4.460 -32.707 1.00 84.62 140 LEU A CA 1
ATOM 1146 C C . LEU A 1 140 ? 21.622 -5.230 -32.504 1.00 84.62 140 LEU A C 1
ATOM 1148 O O . LEU A 1 140 ? 21.082 -5.224 -31.395 1.00 84.62 140 LEU A O 1
ATOM 1152 N N . LYS A 1 141 ? 21.144 -5.950 -33.526 1.00 85.00 141 LYS A N 1
ATOM 1153 C CA . LYS A 1 141 ? 19.956 -6.812 -33.409 1.00 85.00 141 LYS A CA 1
ATOM 1154 C C . LYS A 1 141 ? 20.164 -7.926 -32.382 1.00 85.00 141 LYS A C 1
ATOM 1156 O O . LYS A 1 141 ? 19.318 -8.121 -31.508 1.00 85.00 141 LYS A O 1
ATOM 1161 N N . VAL A 1 142 ? 21.306 -8.616 -32.435 1.00 86.62 142 VAL A N 1
ATOM 1162 C CA . VAL A 1 142 ? 21.643 -9.694 -31.488 1.00 86.62 142 VAL A CA 1
ATOM 1163 C C . VAL A 1 142 ? 21.733 -9.165 -30.054 1.00 86.62 142 VAL A C 1
ATOM 1165 O O . VAL A 1 142 ? 21.151 -9.750 -29.135 1.00 86.62 142 VAL A O 1
ATOM 1168 N N . ASN A 1 143 ? 22.400 -8.026 -29.851 1.00 86.81 143 ASN A N 1
ATOM 1169 C CA . ASN A 1 143 ? 22.521 -7.398 -28.535 1.00 86.81 143 ASN A CA 1
ATOM 1170 C C . ASN A 1 143 ? 21.168 -6.945 -27.980 1.00 86.81 143 ASN A C 1
ATOM 1172 O O . ASN A 1 143 ? 20.895 -7.138 -26.790 1.00 86.81 143 ASN A O 1
ATOM 1176 N N . PHE A 1 144 ? 20.304 -6.382 -28.826 1.00 86.06 144 PHE A N 1
ATOM 1177 C CA . PHE A 1 144 ? 18.959 -5.987 -28.423 1.00 86.06 144 PHE A CA 1
ATOM 1178 C C . PHE A 1 144 ? 18.139 -7.192 -27.964 1.00 86.06 144 PHE A C 1
ATOM 1180 O O . PHE A 1 144 ? 17.595 -7.167 -26.863 1.00 86.06 144 PHE A O 1
ATOM 1187 N N . LEU A 1 145 ? 18.112 -8.276 -28.745 1.00 83.75 145 LEU A N 1
ATOM 1188 C CA . LEU A 1 145 ? 17.379 -9.495 -28.391 1.00 83.75 145 LEU A CA 1
ATOM 1189 C C . LEU A 1 145 ? 17.900 -10.124 -27.093 1.00 83.75 145 LEU A C 1
ATOM 1191 O O . LEU A 1 145 ? 17.105 -10.541 -26.249 1.00 83.75 145 LEU A O 1
ATOM 1195 N N . LYS A 1 146 ? 19.224 -10.143 -26.890 1.00 85.44 146 LYS A N 1
ATOM 1196 C CA . LYS A 1 146 ? 19.837 -10.630 -25.644 1.00 85.44 146 LYS A CA 1
ATOM 1197 C C . LYS A 1 146 ? 19.414 -9.787 -24.438 1.00 85.44 146 LYS A C 1
ATOM 1199 O O . LYS A 1 146 ? 19.020 -10.332 -23.408 1.00 85.44 146 LYS A O 1
ATOM 1204 N N . THR A 1 147 ? 19.452 -8.462 -24.574 1.00 83.44 147 THR A N 1
ATOM 1205 C CA 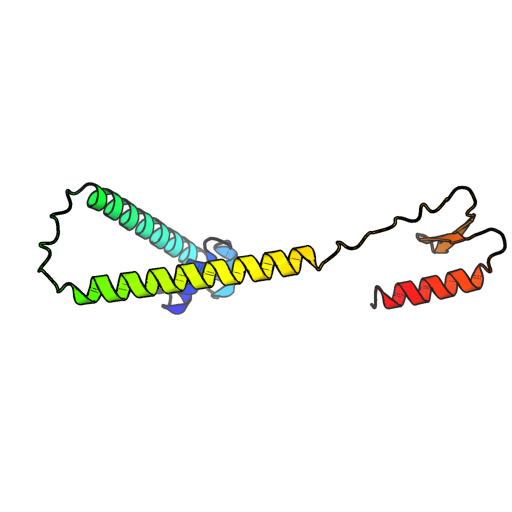. THR A 1 147 ? 19.061 -7.529 -23.504 1.00 83.44 147 THR A CA 1
ATOM 1206 C C . THR A 1 147 ? 17.563 -7.608 -23.208 1.00 83.44 147 THR A C 1
ATOM 1208 O O . THR A 1 147 ? 17.161 -7.578 -22.046 1.00 83.44 147 THR A O 1
ATOM 1211 N N . TYR A 1 148 ? 16.736 -7.742 -24.246 1.00 82.38 148 TYR A N 1
ATOM 1212 C CA . TYR A 1 148 ? 15.287 -7.846 -24.122 1.00 82.38 148 TYR A CA 1
ATOM 1213 C C . TYR A 1 148 ? 14.878 -9.123 -23.378 1.00 82.38 148 TYR A C 1
ATOM 1215 O O . TYR A 1 148 ? 14.167 -9.033 -22.381 1.00 82.38 148 TYR A O 1
ATOM 1223 N N . LYS A 1 149 ? 15.423 -10.284 -23.771 1.00 78.56 149 LYS A N 1
ATOM 1224 C CA . LYS A 1 149 ? 15.196 -11.564 -23.074 1.00 78.56 149 LYS A CA 1
ATOM 1225 C C . LYS A 1 149 ? 15.660 -11.544 -21.616 1.00 78.56 149 LYS A C 1
ATOM 1227 O O . LYS A 1 149 ? 15.033 -12.161 -20.769 1.00 78.56 149 LYS A O 1
ATOM 1232 N N . SER A 1 150 ? 16.744 -10.828 -21.310 1.00 79.44 150 SER A N 1
ATOM 1233 C CA . SER A 1 150 ? 17.229 -10.701 -19.930 1.00 79.44 150 SER A CA 1
ATOM 1234 C C . SER A 1 150 ? 16.325 -9.836 -19.049 1.00 79.44 150 SER A C 1
ATOM 1236 O O . SER A 1 150 ? 16.254 -10.084 -17.849 1.00 79.44 150 SER A O 1
ATOM 1238 N N . LYS A 1 151 ? 15.689 -8.796 -19.604 1.00 78.31 151 LYS A N 1
ATOM 1239 C CA . LYS A 1 151 ? 14.794 -7.902 -18.848 1.00 78.31 151 LYS A CA 1
ATOM 1240 C C . LYS A 1 151 ? 13.373 -8.444 -18.739 1.00 78.31 151 LYS A C 1
ATOM 1242 O O . LYS A 1 151 ? 12.700 -8.161 -17.754 1.00 78.31 151 LYS A O 1
ATOM 1247 N N . TYR A 1 152 ? 12.942 -9.207 -19.737 1.00 74.50 152 TYR A N 1
ATOM 1248 C CA . TYR A 1 152 ? 11.626 -9.829 -19.807 1.00 74.50 152 TYR A CA 1
ATOM 1249 C C . TYR A 1 152 ? 11.795 -11.326 -20.083 1.00 74.50 152 TYR A C 1
ATOM 1251 O O . TYR A 1 152 ? 11.570 -11.767 -21.213 1.00 74.50 152 TYR A O 1
ATOM 1259 N N . PRO A 1 153 ? 12.253 -12.108 -19.090 1.00 66.25 153 PRO A N 1
ATOM 1260 C CA . PRO A 1 153 ? 12.218 -13.556 -19.206 1.00 66.25 153 PRO A CA 1
ATOM 1261 C C . PRO A 1 153 ? 10.749 -13.986 -19.280 1.00 66.25 153 PRO A C 1
ATOM 1263 O O . PRO A 1 153 ? 9.945 -13.594 -18.432 1.00 66.25 153 PRO A O 1
ATOM 1266 N N . CYS A 1 154 ? 10.399 -14.713 -20.340 1.00 56.22 154 CYS A N 1
ATOM 1267 C CA . CYS A 1 154 ? 9.124 -15.418 -20.425 1.00 56.22 154 CYS A CA 1
ATOM 1268 C C . CYS A 1 154 ? 9.078 -16.561 -19.411 1.00 56.22 154 CYS A C 1
ATOM 1270 O O . CYS A 1 154 ? 10.141 -17.195 -19.205 1.00 56.22 154 CYS A O 1
#

Foldseek 3Di:
DQPDDDPVLLVLLVVCVVPDQLVVSCVVVVHDSVSSVVSVVVVVVVVVVVVVVVVVVVPPPPPPPPDDDDDPPVVVVVVVVVVVVVVVVVVVVVVVVVVVVPDDPDDPDPDDDDQPQWDWDDQDPPDIDTHHVPDDPVVVSVVVVVVVCVVDPD

pLDDT: mean 77.7, std 11.83, range [44.47, 92.06]

Radius of gyration: 33.98 Å; chains: 1; bounding box: 62×37×87 Å

Sequence (154 aa):
MPVEFTITDQSIIKNMMLQKSAKEISKLLDCKTQDVLDFMKIAVHGTNIVTHQMKLDAKRPLKKPVKKKQKDNSKLQLKKLVEERKKEKVKRLQMDEERKRSRRPPTYKSKEVDYSQLITVRIDAKTFIYAKPGDDIEKLKVNFLKTYKSKYPC

=== Feature glossary ===
The record interleaves many kinds of information about one protein. Here is each kind framed as the question it answers.

Q: What are the backbone torsion angles?
A: φ (phi) and ψ (psi) are the two rotatable backbone dihedrals per residue: φ is the C(i-1)–N–Cα–C torsion, ψ is the N–Cα–C–N(i+1) torsion, both in degrees on (−180°, 180°]. α-helical residues cluster near (−60°, −45°); β-strand residues near (−120°, +130°). A Ramachandran plot is simply a scatter of (φ, ψ) for every residue.

Q: What is the amino-acid chain?
A: This is the polypeptide sequence — one letter per residue, N-terminus first. Length ranges from a few dozen residues for small domains to over a thousand for large multi-domain proteins.

Q: How mobile is each atom in the crystal?
A: For experimental (PDB) structures, the B-factor (temperature factor) quantifies the positional spread of each atom in the crystal — a combination of thermal vibration and static disorder — in units of Å². High B-factors mark flexible loops or poorly resolved regions; low B-factors mark the rigid, well-ordered core.

Q: Are the domains correctly placed relative to each other?
A: Predicted Aligned Error (PAE) is an AlphaFold confidence matrix: entry (i, j) is the expected error in the position of residue j, in ångströms, when the prediction is superimposed on the true structure at residue i. Low PAE within a block of residues means that block is internally rigid and well-predicted; high PAE between two blocks means their relative placement is uncertain even if each block individually is confident.

Q: How confident is the AlphaFold model at each residue?
A: pLDDT is the predicted lDDT-Cα score: AlphaFold's confidence that the local environment of each residue (all inter-atomic distances within 15 Å) is correctly placed. It is a per-residue number between 0 and 100, with higher meaning more reliable.

Q: What family and function is it annotated with?
A: Functional annotations link the protein to curated databases. InterPro entries identify conserved domains and families by matching the sequence against member-database signatures (Pfam, PROSITE, CDD, …). Gene Ontology (GO) terms describe molecular function, biological process, and cellular component in a controlled vocabulary. CATH places the structure in a hierarchical fold classification (Class/Architecture/Topology/Homologous-superfamily). The organism is the source species.

Q: How big and how compact is the whole molecule?
A: Three whole-structure scalars: the radius of gyration (RMS distance of Cα from centroid, in Å), the count of Cα–Cα contacts (pairs closer than 8 Å and separated by more than four residues in sequence — i.e. tertiary, not local, contacts), and the bounding-box dimensions. Together they distinguish compact globular folds from extended fibres or disordered chains.

Q: What known structures does this most resemble?
A: The Foldseek neighbor list gives the closest experimentally determined structures in the PDB, ranked by structural alignment. TM-score near 1 means near-identical fold; near 0.3 means only rough topology match. This is how one finds what a novel AlphaFold prediction most resembles in the solved-structure universe.

Q: Which residues are buried vs exposed?
A: SASA measures how much of the protein is reachable by solvent. It is computed by rolling a water-sized probe over the atomic surface and summing the exposed area (Å²). Per-residue SASA distinguishes core (buried, low SASA) from surface (exposed, high SASA) residues; total SASA is a whole-molecule size measure.

Q: Which residues are in helices, strands, or loops?
A: Eight-state secondary structure (DSSP): H is the canonical α-helix, G the tighter 3₁₀-helix, I the wider π-helix; E/B are β-structure, T and S are turns and bends, and '-' is everything else. DSSP derives these from the pattern of main-chain N–H···O=C hydrogen bonds, not from the sequence.

Q: Where is each backbone atom in 3D?
A: Structure coordinates are given as an mmCIF _atom_site loop: one row per atom with element, residue name, chain id, sequence number, and x/y/z position in Å. Only the four main-chain atoms per residue are included here; side chains are omitted to keep the record compact.

Q: What if only a Cα trace is available?
A: Three-state secondary structure (P-SEA) collapses the eight DSSP classes into helix (a), strand (b), and coil (c). 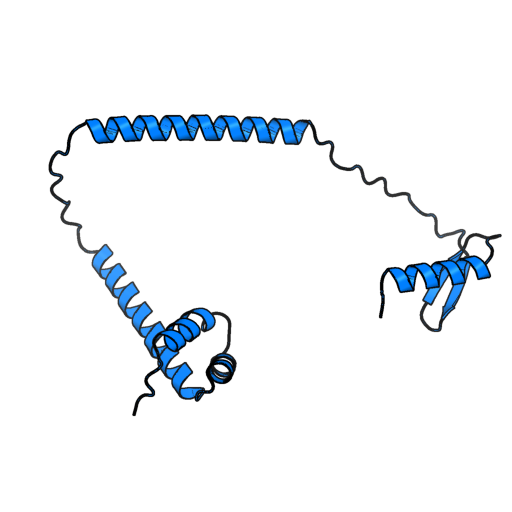P-SEA assigns these from Cα geometry alone — distances and angles — without requiring backbone oxygens, so it works on any Cα trace.

Q: What do the rendered images show?
A: The six renders are orthographic views along the three Cartesian axes in both directions. Representation (cartoon, sticks, or surface) and color scheme (sequence-rainbow or by-chain) vary across proteins so the training set covers all the common visualization conventions.

Q: What does the local fold look like, residue by residue?
A: Foldseek's 3Di representation compresses backbone geometry into a per-residue letter drawn from a learned twenty-state alphabet. It captures the tertiary interaction pattern around each residue — which residues are packed against it in space, regardless of where they are in sequence.

Q: What do the diagnostic plots show?
A: The contact map is a binary N×N matrix image: pixel (i, j) is dark where Cα_i and Cα_j are within 8 Å and |i−j|>4. Because the |i−j|>4 filter removes local helical contacts, off-diagonal stripes parallel to the main diagonal indicate parallel β-sheets; stripes perpendicular to it indicate antiparallel β-sheets. The Ramachandran plot scatters every residue's (φ, ψ) pair against the sterically allowed regions. The PAE heatmap renders the predicted-aligned-error matrix.